Protein AF-A0A7Y3SE04-F1 (afdb_monomer_lite)

pLDDT: mean 92.48, std 9.72, range [49.19, 98.75]

Secondary structure (DSSP, 8-state):
---EEEEEESTTSTTEEEEEE--HHHHHHHHHHTSS---HHHHHHHHTS---SEEEEETTTTEEE-TTS-EEEEEEE---TT-SS--SEEEEETTTTEEP-SSTTTTHHHHHHHHHHH-GGGG-

Organism: NCBI:txid1535242

Structure (mmCIF, N/CA/C/O backbone):
data_AF-A0A7Y3SE04-F1
#
_entry.id   AF-A0A7Y3SE04-F1
#
loop_
_atom_site.group_PDB
_atom_site.id
_atom_site.type_symbol
_atom_site.label_atom_id
_atom_site.label_alt_id
_atom_site.label_comp_id
_atom_site.label_asym_id
_atom_site.label_entity_id
_atom_site.label_seq_id
_atom_site.pdbx_PDB_ins_code
_atom_site.Cartn_x
_atom_site.Cartn_y
_atom_site.Cartn_z
_atom_site.occupancy
_atom_site.B_iso_or_equiv
_atom_site.auth_seq_id
_atom_site.auth_comp_id
_atom_site.auth_asym_id
_atom_site.auth_atom_id
_atom_site.pdbx_PDB_model_num
ATOM 1 N N . MET A 1 1 ? -4.977 2.326 10.918 1.00 79.81 1 MET A N 1
ATOM 2 C CA . MET A 1 1 ? -5.566 1.470 9.890 1.00 79.81 1 MET A CA 1
ATOM 3 C C . MET A 1 1 ? -4.891 0.115 9.906 1.00 79.81 1 MET A C 1
ATOM 5 O O . MET A 1 1 ? -3.664 0.059 9.909 1.00 79.81 1 MET A O 1
ATOM 9 N N . GLN A 1 2 ? -5.684 -0.951 9.937 1.00 88.88 2 GLN A N 1
ATOM 10 C CA . GLN A 1 2 ? -5.240 -2.337 9.793 1.00 88.88 2 GLN A CA 1
ATOM 11 C C . GLN A 1 2 ? -6.213 -3.050 8.849 1.00 88.88 2 GLN A C 1
ATOM 13 O O . GLN A 1 2 ? -7.396 -2.729 8.846 1.00 88.88 2 GLN A O 1
ATOM 18 N N . VAL A 1 3 ? -5.724 -3.996 8.045 1.00 94.12 3 VAL A N 1
ATOM 19 C CA . VAL A 1 3 ? -6.559 -4.830 7.170 1.00 94.12 3 VAL A CA 1
ATOM 20 C C . VAL A 1 3 ? -6.007 -6.246 7.078 1.00 94.12 3 VAL A C 1
ATOM 22 O O . VAL A 1 3 ? -4.808 -6.478 7.257 1.00 94.12 3 VAL A O 1
ATOM 25 N N . SER A 1 4 ? -6.876 -7.183 6.720 1.00 96.38 4 SER A N 1
ATOM 26 C CA . SER A 1 4 ? -6.527 -8.583 6.514 1.00 96.38 4 SER A CA 1
ATOM 27 C C . SER A 1 4 ? -6.291 -8.884 5.036 1.00 96.38 4 SER A C 1
ATOM 29 O O . SER A 1 4 ? -7.132 -8.579 4.192 1.00 96.38 4 SER A O 1
ATOM 31 N N . VAL A 1 5 ? -5.175 -9.540 4.702 1.00 96.88 5 VAL A N 1
ATOM 32 C CA . VAL A 1 5 ? -4.935 -10.031 3.333 1.00 96.88 5 VAL A CA 1
ATOM 33 C C . VAL A 1 5 ? -5.767 -11.283 3.071 1.00 96.88 5 VAL A C 1
ATOM 35 O O . VAL A 1 5 ? -5.624 -12.291 3.760 1.00 96.88 5 VAL A O 1
ATOM 38 N N . VAL A 1 6 ? -6.590 -11.234 2.025 1.00 97.69 6 VAL A N 1
ATOM 39 C CA . VAL A 1 6 ? -7.439 -12.346 1.576 1.00 97.69 6 VAL A CA 1
ATOM 40 C C . VAL A 1 6 ? -6.708 -13.223 0.568 1.00 97.69 6 VAL A C 1
ATOM 42 O O . VAL A 1 6 ? -6.766 -14.448 0.638 1.00 97.69 6 VAL A O 1
ATOM 45 N N . SER A 1 7 ? -6.017 -12.614 -0.397 1.00 98.25 7 SER A N 1
ATOM 46 C CA . SER A 1 7 ? -5.258 -13.359 -1.403 1.00 98.25 7 SER A CA 1
ATOM 47 C C . SER A 1 7 ? -4.159 -12.515 -2.036 1.00 98.25 7 SER A C 1
ATOM 49 O O . SER A 1 7 ? -4.209 -11.285 -2.032 1.00 98.25 7 SER A O 1
ATOM 51 N N . ARG A 1 8 ? -3.164 -13.201 -2.601 1.00 98.56 8 ARG A N 1
ATOM 52 C CA . ARG A 1 8 ? -2.060 -12.612 -3.362 1.00 98.56 8 ARG A CA 1
ATOM 53 C C . ARG A 1 8 ? -2.000 -13.277 -4.731 1.00 98.56 8 ARG A C 1
ATOM 55 O O . ARG A 1 8 ? -2.123 -14.497 -4.824 1.00 98.56 8 ARG A O 1
ATOM 62 N N . SER A 1 9 ? -1.800 -12.495 -5.784 1.00 98.56 9 SER A N 1
ATOM 63 C CA . SER A 1 9 ? -1.689 -12.996 -7.154 1.00 98.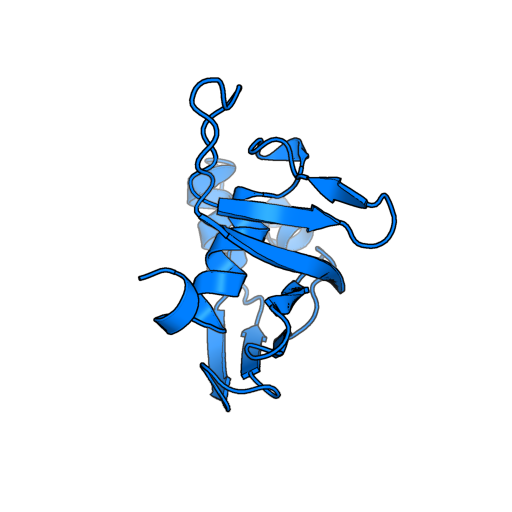56 9 SER A CA 1
ATOM 64 C C . SER A 1 9 ? -0.733 -12.132 -7.968 1.00 98.56 9 SER A C 1
ATOM 66 O O . SER A 1 9 ? -0.714 -10.914 -7.818 1.00 98.56 9 SER A O 1
ATOM 68 N N . GLY A 1 10 ? 0.055 -12.756 -8.846 1.00 98.38 10 GLY A N 1
ATOM 69 C CA . GLY A 1 10 ? 0.928 -12.035 -9.777 1.00 98.38 10 GLY A CA 1
ATOM 70 C C . GLY A 1 10 ? 2.018 -11.186 -9.113 1.00 98.38 10 GLY A C 1
ATOM 71 O O . GLY A 1 10 ? 2.489 -10.242 -9.743 1.00 98.38 10 GLY A O 1
ATOM 72 N N . ILE A 1 11 ? 2.399 -11.486 -7.868 1.00 98.44 11 ILE A N 1
ATOM 73 C CA . ILE A 1 11 ? 3.483 -10.802 -7.140 1.00 98.44 11 ILE A CA 1
ATOM 74 C C . ILE A 1 11 ? 4.767 -10.808 -7.977 1.00 98.44 11 ILE A C 1
ATOM 76 O O . ILE A 1 11 ? 5.048 -11.792 -8.662 1.00 98.44 11 ILE A O 1
ATOM 80 N N . ASP A 1 12 ? 5.516 -9.703 -7.947 1.00 98.38 12 ASP A N 1
ATOM 81 C CA . ASP A 1 12 ? 6.701 -9.459 -8.785 1.00 98.38 12 ASP A CA 1
ATOM 82 C C . ASP A 1 12 ? 6.430 -9.452 -10.309 1.00 98.38 12 ASP A C 1
ATOM 84 O O . ASP A 1 12 ? 7.356 -9.525 -11.118 1.00 98.38 12 ASP A O 1
ATOM 88 N N . THR A 1 13 ? 5.173 -9.308 -10.746 1.00 98.62 13 THR A N 1
ATOM 89 C CA . THR A 1 13 ? 4.811 -9.207 -12.174 1.00 98.62 13 THR A CA 1
ATOM 90 C C . THR A 1 13 ? 4.133 -7.871 -12.513 1.00 98.62 13 THR A C 1
ATOM 92 O O . THR A 1 13 ? 3.751 -7.121 -11.616 1.00 98.62 13 THR A O 1
ATOM 95 N N . PRO A 1 14 ? 3.905 -7.557 -13.806 1.00 98.38 14 PRO A N 1
ATOM 96 C CA . PRO A 1 14 ? 3.133 -6.377 -14.211 1.00 98.38 14 PRO A CA 1
ATOM 97 C C . PRO A 1 14 ? 1.652 -6.375 -13.792 1.00 98.38 14 PRO A C 1
ATOM 99 O O . PRO A 1 14 ? 0.929 -5.434 -14.100 1.00 98.38 14 PRO A O 1
ATOM 102 N N . ARG A 1 15 ? 1.162 -7.463 -13.186 1.00 98.25 15 ARG A N 1
ATOM 103 C CA . ARG A 1 15 ? -0.241 -7.649 -12.791 1.00 98.25 15 ARG A CA 1
ATOM 104 C C . ARG A 1 15 ? -0.338 -8.104 -11.333 1.00 98.25 15 ARG A C 1
ATOM 106 O O . ARG A 1 15 ? -1.142 -8.982 -11.021 1.00 98.25 15 ARG A O 1
ATOM 113 N N . ALA A 1 16 ? 0.520 -7.564 -10.468 1.00 98.69 16 ALA A N 1
ATOM 114 C CA . ALA A 1 16 ? 0.504 -7.866 -9.044 1.00 98.69 16 ALA A CA 1
ATOM 115 C C . ALA A 1 16 ? -0.782 -7.327 -8.413 1.00 98.69 16 ALA A C 1
ATOM 117 O O . ALA A 1 16 ? -1.178 -6.184 -8.650 1.00 98.69 16 ALA A O 1
ATOM 118 N N . VAL A 1 17 ? -1.451 -8.162 -7.625 1.00 98.69 17 VAL A N 1
ATOM 119 C CA . VAL A 1 17 ? -2.693 -7.828 -6.930 1.00 98.69 17 VAL A CA 1
ATOM 120 C C . VAL A 1 17 ? -2.674 -8.477 -5.558 1.00 98.69 17 VA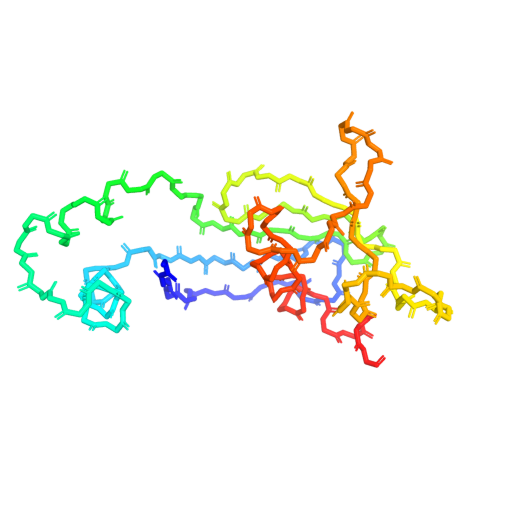L A C 1
ATOM 122 O O . VAL A 1 17 ? -2.423 -9.680 -5.433 1.00 98.69 17 VAL A O 1
ATOM 125 N N . ILE A 1 18 ? -3.013 -7.693 -4.541 1.00 98.62 18 ILE A N 1
ATOM 126 C CA . ILE A 1 18 ? -3.299 -8.191 -3.200 1.00 98.62 18 ILE A CA 1
ATOM 127 C C . ILE A 1 18 ? -4.714 -7.766 -2.842 1.00 98.62 18 ILE A C 1
ATOM 129 O O . ILE A 1 18 ? -5.022 -6.578 -2.818 1.00 98.62 18 ILE A O 1
ATOM 133 N N . GLN A 1 19 ? -5.574 -8.757 -2.617 1.00 98.38 19 GLN A N 1
ATOM 134 C CA . GLN A 1 19 ? -6.940 -8.553 -2.142 1.00 98.38 19 GLN A CA 1
ATOM 135 C C . GLN A 1 19 ? -6.925 -8.479 -0.622 1.00 98.38 19 GLN A C 1
ATOM 137 O O . GLN A 1 19 ? -6.246 -9.280 0.031 1.00 98.38 19 GLN A O 1
ATOM 142 N N . ILE A 1 20 ? -7.704 -7.561 -0.072 1.00 97.31 20 ILE A N 1
ATOM 143 C CA . ILE A 1 20 ? -7.824 -7.322 1.358 1.00 97.31 20 ILE A CA 1
ATOM 144 C C . ILE A 1 20 ? -9.289 -7.259 1.774 1.00 97.31 20 ILE A C 1
ATOM 146 O O . ILE A 1 20 ? -10.187 -7.066 0.957 1.00 97.31 20 ILE A O 1
ATOM 150 N N . GLU A 1 21 ? -9.510 -7.384 3.072 1.00 96.31 21 GLU A N 1
ATOM 151 C CA . GLU A 1 21 ? -10.777 -7.098 3.728 1.00 96.31 21 GLU A CA 1
ATOM 152 C C . GLU A 1 21 ? -10.516 -6.242 4.961 1.00 96.31 21 GLU A C 1
ATOM 154 O O . GLU A 1 21 ? -9.573 -6.495 5.713 1.00 96.31 21 GLU A O 1
ATOM 159 N N . HIS A 1 22 ? -11.383 -5.256 5.181 1.00 95.88 22 HIS A N 1
ATOM 160 C CA . HIS A 1 22 ? -11.416 -4.507 6.427 1.00 95.88 22 HIS A CA 1
ATOM 161 C C . HIS A 1 22 ? -12.424 -5.167 7.369 1.00 95.88 22 HIS A C 1
ATOM 163 O O . HIS A 1 22 ? -13.634 -4.958 7.259 1.00 95.88 22 HIS A O 1
ATOM 169 N N . ARG A 1 23 ? -11.937 -6.050 8.243 1.00 96.56 23 ARG A N 1
ATOM 170 C CA . ARG A 1 23 ? -12.799 -6.836 9.133 1.00 96.56 23 ARG A CA 1
ATOM 171 C C . ARG A 1 23 ? -13.027 -6.117 10.452 1.00 96.56 23 ARG A C 1
ATOM 173 O O . ARG A 1 23 ? -12.249 -5.257 10.859 1.00 96.56 23 ARG A O 1
ATOM 180 N N . ARG A 1 24 ? -14.068 -6.527 11.183 1.00 96.88 24 ARG A N 1
ATOM 181 C CA . ARG A 1 24 ? -14.321 -6.002 12.533 1.00 96.88 24 ARG A CA 1
ATOM 182 C C . ARG A 1 24 ? -13.120 -6.238 13.450 1.00 96.88 24 ARG A C 1
ATOM 184 O O . ARG A 1 24 ? -12.801 -5.367 14.251 1.00 96.88 24 ARG A O 1
ATOM 191 N N . GLU A 1 25 ? -12.456 -7.385 13.331 1.00 97.19 25 GLU A N 1
ATOM 192 C CA . GLU A 1 25 ? -11.251 -7.696 14.113 1.00 97.19 25 GLU A CA 1
ATOM 193 C C . GLU A 1 25 ? -10.108 -6.702 13.854 1.00 97.19 25 GLU A C 1
ATOM 195 O O . GLU A 1 25 ? -9.414 -6.315 14.794 1.00 97.19 25 GLU A O 1
ATOM 200 N N . ASP A 1 26 ? -9.951 -6.253 12.606 1.00 96.75 26 ASP A N 1
ATOM 201 C CA . ASP A 1 26 ? -8.942 -5.263 12.225 1.00 96.75 26 ASP A CA 1
ATOM 202 C C . ASP A 1 26 ? -9.256 -3.887 12.824 1.00 96.75 26 ASP A C 1
ATOM 204 O O . ASP A 1 26 ? -8.384 -3.256 13.425 1.00 96.75 26 ASP A O 1
ATOM 208 N N . ALA A 1 27 ? -10.522 -3.465 12.763 1.00 97.00 27 ALA A N 1
ATOM 209 C CA . ALA A 1 27 ? -10.973 -2.223 13.386 1.00 97.00 27 ALA A CA 1
ATOM 210 C C . ALA A 1 27 ? -10.806 -2.249 14.917 1.00 97.00 27 ALA A C 1
ATOM 212 O O . ALA A 1 27 ? -10.360 -1.275 15.524 1.00 97.00 27 ALA A O 1
ATOM 213 N N . VAL A 1 28 ? -11.096 -3.386 15.560 1.00 97.69 28 VAL A N 1
ATOM 214 C CA . VAL A 1 28 ? -10.849 -3.578 17.000 1.00 97.69 28 VAL A CA 1
ATOM 215 C C . VAL A 1 28 ? -9.358 -3.460 17.321 1.00 97.69 28 VAL A C 1
ATOM 217 O O . VAL A 1 28 ? -9.007 -2.798 18.301 1.00 97.69 28 VAL A O 1
ATOM 220 N N . ALA A 1 29 ? -8.486 -4.074 16.516 1.00 97.31 29 ALA A N 1
ATOM 221 C CA . ALA A 1 29 ? -7.041 -3.984 16.698 1.00 97.31 29 ALA A CA 1
ATOM 222 C C . ALA A 1 29 ? -6.553 -2.536 16.562 1.00 97.31 29 ALA A C 1
ATOM 224 O O . ALA A 1 29 ? -5.850 -2.051 17.445 1.00 97.31 29 ALA A O 1
ATOM 225 N N . PHE A 1 30 ? -7.014 -1.801 15.547 1.00 95.81 30 PHE A N 1
ATOM 226 C CA . PHE A 1 30 ? -6.700 -0.380 15.399 1.00 95.81 30 PHE A CA 1
ATOM 227 C C . PHE A 1 30 ? -7.161 0.456 16.603 1.00 95.81 30 PHE A C 1
ATOM 229 O O . PHE A 1 30 ? -6.373 1.214 17.174 1.00 95.81 30 PHE A O 1
ATOM 236 N N . CYS A 1 31 ? -8.409 0.291 17.043 1.00 97.12 31 CYS A N 1
ATOM 237 C CA . CYS A 1 31 ? -8.936 1.014 18.200 1.00 97.12 31 CYS A CA 1
ATOM 238 C C . CYS A 1 31 ? -8.156 0.709 19.489 1.00 97.12 31 CYS A C 1
ATOM 240 O O . CYS A 1 31 ? -7.967 1.587 20.334 1.00 97.12 31 CYS A O 1
ATOM 242 N N . ARG A 1 32 ? -7.679 -0.529 19.650 1.00 97.19 32 ARG A N 1
ATOM 243 C CA . ARG A 1 32 ? -6.859 -0.943 20.793 1.00 97.19 32 ARG A CA 1
ATOM 244 C C . ARG A 1 32 ? -5.438 -0.389 20.715 1.00 97.19 32 ARG A C 1
ATOM 246 O O . ARG A 1 32 ? -4.963 0.145 21.708 1.00 97.19 32 ARG A O 1
ATOM 253 N N . ASP A 1 33 ? -4.774 -0.535 19.574 1.00 95.56 33 ASP A N 1
ATOM 254 C CA . ASP A 1 33 ? -3.324 -0.340 19.463 1.00 95.56 33 ASP A CA 1
ATOM 255 C C . ASP A 1 33 ? -2.951 1.099 19.100 1.00 95.56 33 ASP A C 1
ATOM 257 O O . ASP A 1 33 ? -1.900 1.586 19.509 1.00 95.56 33 ASP A O 1
ATOM 261 N N . TYR A 1 34 ? -3.822 1.795 18.367 1.00 92.31 34 TYR A N 1
ATOM 262 C CA . TYR A 1 34 ? -3.583 3.165 17.920 1.00 92.31 34 TYR A CA 1
ATOM 263 C C . TYR A 1 34 ? -4.381 4.188 18.730 1.00 92.31 34 TYR A C 1
ATOM 265 O O . TYR A 1 34 ? -3.814 5.139 19.260 1.00 92.31 34 TYR A O 1
ATOM 273 N N . VAL A 1 35 ? -5.697 3.989 18.862 1.00 94.94 35 VAL A N 1
ATOM 274 C CA . VAL A 1 35 ? -6.571 4.909 19.622 1.00 94.94 35 VAL A CA 1
ATOM 275 C C . VAL A 1 35 ? -6.458 4.677 21.137 1.00 94.94 35 VAL A C 1
ATOM 277 O O . VAL A 1 35 ? -6.830 5.542 21.929 1.00 94.94 35 VAL A O 1
ATOM 280 N N . LEU A 1 36 ? -5.911 3.526 21.555 1.00 96.62 36 LEU A N 1
ATOM 281 C CA . LEU A 1 36 ? -5.747 3.106 22.954 1.00 96.62 36 LEU A CA 1
ATOM 282 C C . LEU A 1 36 ? -7.073 2.962 23.718 1.00 96.62 36 LEU A C 1
ATOM 284 O O . LEU A 1 36 ? -7.101 2.944 24.951 1.00 96.62 36 LEU A O 1
ATOM 288 N N . LYS A 1 37 ? -8.191 2.849 22.992 1.00 95.25 37 LYS A N 1
ATOM 289 C CA . LYS A 1 37 ? -9.529 2.706 23.564 1.00 95.25 37 LYS A CA 1
ATOM 290 C C . LYS A 1 37 ? -10.475 2.023 22.585 1.00 95.25 37 LYS A C 1
ATOM 292 O O . LYS A 1 37 ? -10.781 2.546 21.519 1.00 95.25 37 LYS A O 1
ATOM 297 N N . VAL A 1 38 ? -11.025 0.889 23.009 1.00 97.12 38 VAL A N 1
ATOM 298 C CA . VAL A 1 38 ? -12.010 0.137 22.225 1.00 97.12 38 VAL A CA 1
ATOM 299 C C . VAL A 1 38 ? -13.420 0.578 22.617 1.00 97.12 38 VAL A C 1
ATOM 301 O O . VAL A 1 38 ? -13.857 0.358 23.746 1.00 97.12 38 VAL A O 1
ATOM 304 N N . THR A 1 39 ? -14.130 1.213 21.687 1.00 98.00 39 THR A N 1
ATOM 305 C CA . THR A 1 39 ? -15.554 1.561 21.804 1.00 98.00 39 THR A CA 1
ATOM 306 C C . THR A 1 39 ? -16.286 1.144 20.536 1.00 98.00 39 THR A C 1
ATOM 308 O O . THR A 1 39 ? -15.672 1.061 19.472 1.00 98.00 39 THR A O 1
ATOM 311 N N . ASP A 1 40 ? -17.601 0.931 20.623 1.00 97.88 40 ASP A N 1
ATOM 312 C CA . ASP A 1 40 ? -18.405 0.648 19.429 1.00 97.88 40 ASP A CA 1
ATOM 313 C C . ASP A 1 40 ? -18.327 1.783 18.403 1.00 97.88 40 ASP A C 1
ATOM 315 O O . ASP A 1 40 ? -18.223 1.504 17.213 1.00 97.88 40 ASP A O 1
ATOM 319 N N . GLN A 1 41 ? -18.280 3.041 18.861 1.00 97.81 41 GLN A N 1
ATOM 320 C CA . GLN A 1 41 ? -18.101 4.198 17.983 1.00 97.81 41 GLN A CA 1
ATOM 321 C C . GLN A 1 41 ? -16.771 4.133 17.225 1.00 97.81 41 GLN A C 1
ATOM 323 O O . GLN A 1 41 ? -16.771 4.259 16.011 1.00 97.81 41 GLN A O 1
ATOM 328 N N . CYS A 1 42 ? -15.652 3.860 17.910 1.00 97.81 42 CYS A N 1
ATOM 329 C CA . CYS A 1 42 ? -14.348 3.753 17.250 1.00 97.81 42 CYS A CA 1
ATOM 330 C C . CYS A 1 42 ? -14.342 2.645 16.188 1.00 97.81 42 CYS A C 1
ATOM 332 O O . CYS A 1 42 ? -13.837 2.839 15.088 1.00 97.81 42 CYS A O 1
ATOM 334 N N . ILE A 1 43 ? -14.939 1.490 16.502 1.00 97.94 43 ILE A N 1
ATOM 335 C CA . ILE A 1 43 ? -15.021 0.366 15.564 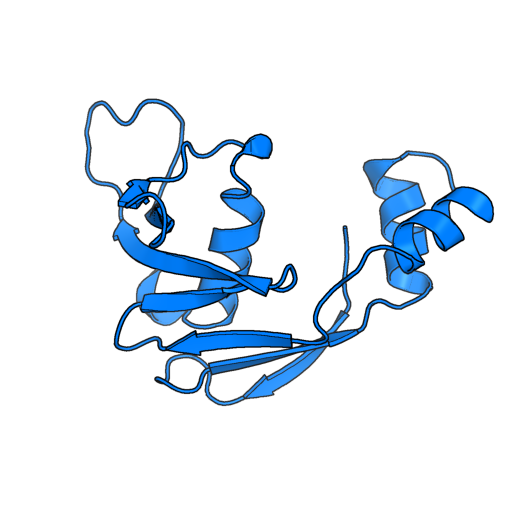1.00 97.94 43 ILE A CA 1
ATOM 336 C C . ILE A 1 43 ? -15.880 0.738 14.350 1.00 97.94 43 ILE A C 1
ATOM 338 O O . ILE A 1 43 ? -15.530 0.382 13.230 1.00 97.94 43 ILE A O 1
ATOM 342 N N . GLN A 1 44 ? -17.006 1.426 14.558 1.00 97.75 44 GLN A N 1
ATOM 343 C CA . GLN A 1 44 ? -17.873 1.884 13.471 1.00 97.75 44 GLN A CA 1
ATOM 344 C C . GLN A 1 44 ? -17.186 2.931 12.594 1.00 97.75 44 GLN A C 1
ATOM 346 O O . GLN A 1 44 ? -17.259 2.813 11.375 1.00 97.75 44 GLN A O 1
ATOM 351 N N . ASP A 1 45 ? -16.505 3.902 13.201 1.00 96.62 45 ASP A N 1
ATOM 352 C CA . ASP A 1 45 ? -15.778 4.953 12.488 1.00 96.62 45 ASP A CA 1
ATOM 353 C C . ASP A 1 45 ? -14.651 4.361 11.639 1.00 96.62 45 ASP A C 1
ATOM 355 O O . ASP A 1 45 ? -14.523 4.700 10.466 1.00 96.62 45 ASP A O 1
ATOM 359 N N . GLU A 1 46 ? -13.876 3.429 12.201 1.00 96.44 46 GLU A N 1
ATOM 360 C CA . GLU A 1 46 ? -12.800 2.765 11.466 1.00 96.44 46 GLU A CA 1
ATOM 361 C C . GLU A 1 46 ? -13.368 1.902 10.328 1.00 96.44 46 GLU A C 1
ATOM 363 O O . GLU A 1 46 ? -12.924 2.024 9.191 1.00 96.44 46 GLU A O 1
ATOM 368 N N . LEU A 1 47 ? -14.414 1.099 10.563 1.00 96.06 47 LEU A N 1
ATOM 369 C CA . LEU A 1 47 ? -15.054 0.307 9.497 1.00 96.06 47 LEU A CA 1
ATOM 370 C C . LEU A 1 47 ? -15.715 1.159 8.403 1.00 96.06 47 LEU A C 1
ATOM 372 O O . LEU A 1 47 ? -15.939 0.656 7.303 1.00 96.06 47 LEU A O 1
ATOM 376 N N . ALA A 1 48 ? -16.045 2.418 8.693 1.00 95.88 48 ALA A N 1
ATOM 377 C CA . ALA A 1 48 ? -16.603 3.357 7.726 1.00 95.88 48 ALA A CA 1
ATOM 378 C C . ALA A 1 48 ? -15.534 4.030 6.846 1.00 95.88 48 ALA A C 1
ATOM 380 O O . ALA A 1 48 ? -15.896 4.745 5.909 1.00 95.88 48 ALA A O 1
ATOM 381 N N . VAL A 1 49 ? -14.240 3.818 7.119 1.00 93.69 49 VAL A N 1
ATOM 382 C CA . VAL A 1 49 ? -13.153 4.316 6.269 1.00 93.69 49 VAL A CA 1
ATOM 383 C C . VAL A 1 49 ? -13.271 3.687 4.882 1.00 93.69 49 VAL A C 1
ATOM 385 O O . VAL A 1 49 ? -13.266 2.463 4.737 1.00 93.69 49 VAL A O 1
ATOM 388 N N . ASP A 1 50 ? -13.358 4.540 3.861 1.00 92.12 50 ASP A N 1
ATOM 389 C CA . ASP A 1 50 ? -13.447 4.105 2.470 1.00 92.12 50 ASP A CA 1
ATOM 390 C C . ASP A 1 50 ? -1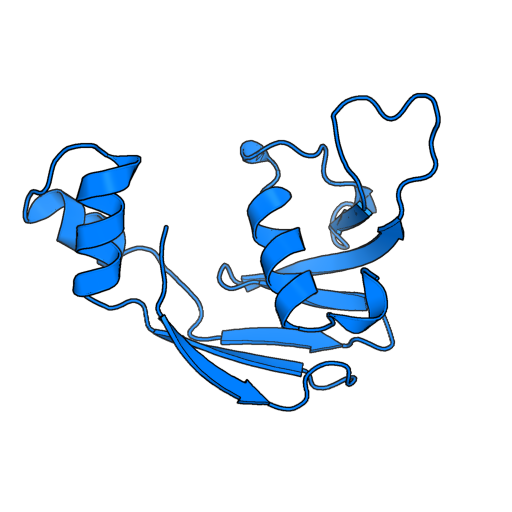2.104 3.530 2.007 1.00 92.12 50 ASP A C 1
ATOM 392 O O . ASP A 1 50 ? -11.116 4.249 1.832 1.00 92.12 50 ASP A O 1
ATOM 396 N N . LEU A 1 51 ? -12.071 2.208 1.849 1.00 93.69 51 LEU A N 1
ATOM 397 C CA . LEU A 1 51 ? -10.910 1.449 1.413 1.00 93.69 51 LEU A CA 1
ATOM 398 C C . LEU A 1 51 ? -11.281 0.603 0.202 1.00 93.69 51 LEU A C 1
ATOM 400 O O . LEU A 1 51 ? -12.301 -0.088 0.170 1.00 93.69 51 LEU A O 1
ATOM 404 N N . GLN A 1 52 ? -10.388 0.593 -0.779 1.00 95.69 52 GLN A N 1
ATOM 405 C CA . GLN A 1 52 ? -10.452 -0.365 -1.868 1.00 95.69 52 GLN A CA 1
ATOM 406 C C . GLN A 1 52 ? -10.241 -1.774 -1.311 1.00 95.69 52 GLN A C 1
ATOM 408 O O . GLN A 1 52 ? -9.400 -1.995 -0.445 1.00 95.69 52 GLN A O 1
ATOM 413 N N . ASN A 1 53 ? -10.929 -2.766 -1.872 1.00 96.00 53 ASN A N 1
ATOM 414 C CA . ASN A 1 53 ? -10.750 -4.168 -1.478 1.00 96.00 53 ASN A CA 1
ATOM 415 C C . ASN A 1 53 ? -9.447 -4.797 -1.999 1.00 96.00 53 ASN A C 1
ATOM 417 O O . ASN A 1 53 ? -9.221 -5.994 -1.835 1.00 96.00 53 ASN A O 1
ATOM 421 N N . LYS A 1 54 ? -8.589 -4.016 -2.656 1.00 97.62 54 LYS A N 1
ATOM 422 C CA . LYS A 1 54 ? -7.300 -4.463 -3.172 1.00 97.62 54 LYS A CA 1
ATOM 423 C C . LYS A 1 54 ? -6.346 -3.301 -3.369 1.00 97.62 54 LYS A C 1
ATOM 425 O O . LYS A 1 54 ? -6.767 -2.168 -3.581 1.00 97.62 54 LYS A O 1
ATOM 430 N N . PHE A 1 55 ? -5.071 -3.639 -3.448 1.00 98.00 55 PHE A N 1
ATOM 431 C CA . PHE A 1 55 ? -4.037 -2.791 -4.023 1.00 98.00 55 PHE A CA 1
ATOM 432 C C . PHE A 1 55 ? -3.304 -3.563 -5.124 1.00 98.00 55 PHE A C 1
ATOM 434 O O . PHE A 1 55 ? -3.272 -4.800 -5.135 1.00 98.00 55 PHE A O 1
ATOM 441 N N . THR A 1 56 ? -2.796 -2.837 -6.117 1.00 98.75 56 THR A N 1
ATOM 442 C CA . THR A 1 56 ? -2.288 -3.427 -7.365 1.00 98.75 56 THR A CA 1
ATOM 443 C C . THR A 1 56 ? -0.980 -2.796 -7.795 1.00 98.75 56 THR A C 1
ATOM 445 O O . THR A 1 56 ? -0.773 -1.611 -7.562 1.00 98.75 56 THR A O 1
ATOM 448 N N . GLY A 1 57 ? -0.131 -3.549 -8.485 1.00 98.44 57 GLY A N 1
ATOM 449 C CA . GLY A 1 57 ? 1.161 -3.073 -8.960 1.00 98.44 57 GLY A CA 1
ATOM 450 C C . GLY A 1 57 ? 1.526 -3.610 -10.335 1.00 98.44 57 GLY A C 1
ATOM 451 O O . GLY A 1 57 ? 1.277 -4.770 -10.662 1.00 98.44 57 GLY A O 1
ATOM 452 N N . ASP A 1 58 ? 2.180 -2.758 -11.114 1.00 98.50 58 ASP A N 1
ATOM 453 C CA . ASP A 1 58 ? 2.988 -3.147 -12.254 1.00 98.50 58 ASP A CA 1
ATOM 454 C C . ASP A 1 58 ? 4.459 -3.109 -11.837 1.00 98.50 58 ASP A C 1
ATOM 456 O O . ASP A 1 58 ? 5.115 -2.065 -11.862 1.00 98.50 58 ASP A O 1
ATOM 460 N N . CYS A 1 59 ? 5.007 -4.267 -11.465 1.00 98.00 59 CYS A N 1
ATOM 461 C CA . CYS A 1 59 ? 6.387 -4.334 -10.999 1.00 98.00 59 CYS A CA 1
ATOM 462 C C . CYS A 1 59 ? 7.410 -4.015 -12.098 1.00 98.00 59 CYS A C 1
ATOM 464 O O . CYS A 1 59 ? 8.528 -3.617 -11.773 1.00 98.00 59 CYS A O 1
ATOM 466 N N . LYS A 1 60 ? 7.054 -4.107 -13.388 1.00 97.12 60 LYS A N 1
ATOM 467 C CA . LYS A 1 60 ? 7.964 -3.741 -14.482 1.00 97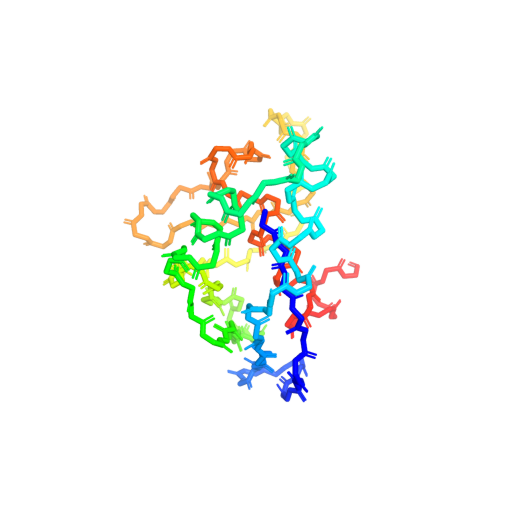.12 60 LYS A CA 1
ATOM 468 C C . LYS A 1 60 ? 8.160 -2.230 -14.546 1.00 97.12 60 LYS A C 1
ATOM 470 O O . LYS A 1 60 ? 9.293 -1.779 -14.684 1.00 97.12 60 LYS A O 1
ATOM 475 N N . THR A 1 61 ? 7.084 -1.457 -14.439 1.00 97.31 61 THR A N 1
ATOM 476 C CA . THR A 1 61 ? 7.158 0.014 -14.481 1.00 97.31 61 THR A CA 1
ATOM 477 C C . THR A 1 61 ? 7.394 0.630 -13.104 1.00 97.31 61 THR A C 1
ATOM 479 O O . THR A 1 61 ? 7.960 1.710 -13.005 1.00 97.31 61 THR A O 1
ATOM 482 N N . GLY A 1 62 ? 7.039 -0.075 -12.029 1.00 97.44 62 GLY A N 1
ATOM 483 C CA . GLY A 1 62 ? 7.069 0.435 -10.655 1.00 97.44 62 GLY A CA 1
ATOM 484 C C . GLY A 1 62 ? 5.821 1.221 -10.280 1.00 97.44 62 GLY A C 1
ATOM 485 O O . GLY A 1 62 ? 5.763 1.753 -9.177 1.00 97.44 62 GLY A O 1
ATOM 486 N N . ARG A 1 63 ? 4.829 1.306 -11.171 1.00 98.12 63 ARG A N 1
ATOM 487 C CA . ARG A 1 63 ? 3.559 1.975 -10.894 1.00 98.12 63 ARG A CA 1
ATOM 488 C C . ARG A 1 63 ? 2.675 1.075 -10.036 1.00 98.12 63 ARG A C 1
ATOM 490 O O . ARG A 1 63 ? 2.548 -0.112 -10.322 1.00 98.12 63 ARG A O 1
ATOM 497 N N . PHE A 1 64 ? 2.041 1.628 -9.012 1.00 98.50 64 PHE A N 1
ATOM 498 C CA . PHE A 1 64 ? 1.144 0.878 -8.137 1.00 98.50 64 PHE A CA 1
ATOM 499 C C . PHE A 1 64 ? 0.029 1.760 -7.584 1.00 98.50 64 PHE A C 1
ATOM 501 O O . PHE A 1 64 ? 0.200 2.965 -7.439 1.00 98.50 64 PHE A O 1
ATOM 508 N N . THR A 1 65 ? -1.106 1.145 -7.279 1.00 98.19 65 THR A N 1
ATOM 509 C CA . THR A 1 65 ? -2.280 1.781 -6.678 1.00 98.19 65 THR A CA 1
ATOM 510 C C . THR A 1 65 ? -2.490 1.187 -5.296 1.00 98.19 65 THR A C 1
ATOM 512 O O . THR A 1 65 ? -2.540 -0.037 -5.164 1.00 98.19 65 THR A O 1
ATOM 515 N N . THR A 1 66 ? -2.582 2.043 -4.283 1.00 96.50 66 THR A N 1
ATOM 516 C CA . THR A 1 66 ? -2.741 1.677 -2.874 1.00 96.50 66 THR A CA 1
ATOM 517 C C . THR A 1 66 ? -4.187 1.316 -2.537 1.00 96.50 66 THR A C 1
ATOM 519 O O . THR A 1 66 ? -5.118 1.528 -3.314 1.00 96.50 66 THR A O 1
ATOM 522 N N . ILE A 1 67 ? -4.379 0.824 -1.318 1.00 94.62 67 ILE A N 1
ATOM 523 C CA . ILE A 1 67 ? -5.676 0.544 -0.707 1.00 94.62 67 ILE A CA 1
ATOM 524 C C . ILE A 1 67 ? -6.576 1.785 -0.577 1.00 94.62 67 ILE A C 1
ATOM 526 O O . ILE A 1 67 ? -7.793 1.657 -0.541 1.00 94.62 67 ILE A O 1
ATOM 530 N N . THR A 1 68 ? -6.006 2.993 -0.553 1.00 92.56 68 THR A N 1
ATOM 531 C CA . THR A 1 68 ? -6.760 4.260 -0.553 1.00 92.56 68 THR A CA 1
ATOM 532 C C . THR A 1 68 ? -7.121 4.733 -1.965 1.00 92.56 68 THR A C 1
ATOM 534 O O . THR A 1 68 ? -7.703 5.799 -2.131 1.00 92.56 68 THR A O 1
ATOM 537 N N . GLY A 1 69 ? -6.763 3.970 -3.005 1.00 93.88 69 GLY A N 1
ATOM 538 C CA . GLY A 1 69 ? -6.985 4.329 -4.408 1.00 93.88 69 GLY A CA 1
ATOM 539 C C . GLY A 1 69 ? -5.959 5.311 -4.985 1.00 93.88 69 GLY A C 1
ATOM 540 O O . GLY A 1 69 ? -5.989 5.587 -6.184 1.00 93.88 69 GLY A O 1
ATOM 541 N N . GLN A 1 70 ? -5.019 5.804 -4.175 1.00 94.69 70 GLN A N 1
ATOM 542 C CA . GLN A 1 70 ? -3.934 6.668 -4.640 1.00 94.69 70 GLN A CA 1
ATOM 543 C C . GLN A 1 70 ? -2.947 5.877 -5.494 1.00 94.69 70 GLN A C 1
ATOM 545 O O . GLN A 1 70 ? -2.670 4.707 -5.228 1.00 94.69 70 GLN A O 1
ATOM 550 N N . THR A 1 71 ? -2.412 6.510 -6.534 1.00 96.81 71 THR A N 1
ATOM 551 C CA . THR A 1 71 ? -1.443 5.873 -7.427 1.00 96.81 71 THR A CA 1
ATOM 552 C C . THR A 1 71 ? -0.083 6.522 -7.276 1.00 96.81 71 THR A C 1
ATOM 554 O O . THR A 1 71 ? 0.018 7.738 -7.265 1.00 96.81 71 THR A O 1
ATOM 557 N N . TYR A 1 72 ? 0.961 5.704 -7.219 1.00 97.75 72 TYR A N 1
ATOM 558 C CA . TYR A 1 72 ? 2.344 6.133 -7.062 1.00 97.75 72 TYR A CA 1
ATOM 559 C C . TYR A 1 72 ? 3.260 5.410 -8.046 1.00 97.75 72 TYR A C 1
ATOM 561 O O . TYR A 1 72 ? 2.880 4.421 -8.687 1.00 97.75 72 TYR A O 1
ATOM 569 N N . VAL A 1 73 ? 4.492 5.901 -8.159 1.00 97.69 73 VAL A N 1
ATOM 570 C CA . VAL A 1 73 ? 5.560 5.265 -8.931 1.00 97.69 73 VAL A CA 1
ATOM 571 C C . VAL A 1 73 ? 6.790 5.078 -8.050 1.00 97.69 73 VAL A C 1
ATOM 573 O O . VAL A 1 73 ? 7.336 6.035 -7.506 1.00 97.69 73 VAL A O 1
ATOM 576 N N . PHE A 1 74 ? 7.242 3.834 -7.926 1.00 97.12 74 PHE A N 1
ATOM 577 C CA . PHE A 1 74 ? 8.494 3.483 -7.268 1.00 97.12 74 PHE A CA 1
ATOM 578 C C . PHE A 1 74 ? 9.678 3.631 -8.231 1.00 97.12 74 PHE A C 1
ATOM 580 O O . PHE A 1 74 ? 9.740 2.959 -9.268 1.00 97.12 74 PHE A O 1
ATOM 587 N N . PHE A 1 75 ? 10.652 4.454 -7.845 1.00 93.50 75 PHE A N 1
ATOM 588 C CA . PHE A 1 75 ? 11.839 4.747 -8.651 1.00 93.50 75 PHE A CA 1
ATOM 589 C C . PHE A 1 75 ? 13.092 3.976 -8.226 1.00 93.50 75 PHE A C 1
ATOM 591 O O . PHE A 1 75 ? 13.972 3.756 -9.057 1.00 93.50 75 PHE A O 1
ATOM 598 N N . GLY A 1 76 ? 13.171 3.497 -6.984 1.00 92.75 76 GLY A N 1
ATOM 599 C CA . GLY A 1 76 ? 14.332 2.752 -6.490 1.00 92.75 76 GLY A CA 1
ATOM 600 C C . GLY A 1 76 ? 14.819 3.250 -5.140 1.00 92.75 76 GLY A C 1
ATOM 601 O O . GLY A 1 76 ? 14.124 4.001 -4.461 1.00 92.75 76 GLY A O 1
ATOM 602 N N . ARG A 1 77 ? 16.015 2.808 -4.741 1.00 91.12 77 ARG A N 1
ATOM 603 C CA . ARG A 1 77 ? 16.663 3.269 -3.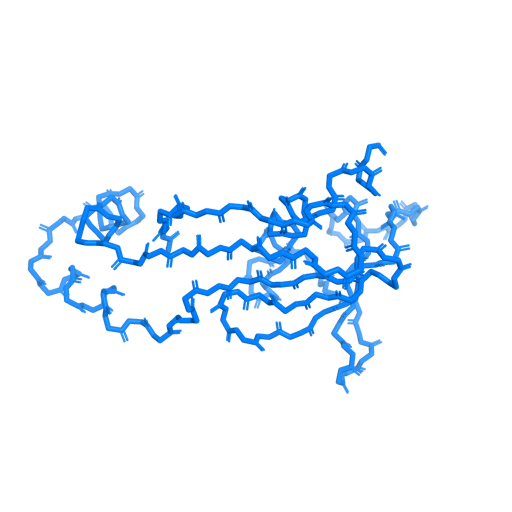507 1.00 91.12 77 ARG A CA 1
ATOM 604 C C . ARG A 1 77 ? 16.983 4.756 -3.598 1.00 91.12 77 ARG A C 1
ATOM 606 O O . ARG A 1 77 ? 17.419 5.237 -4.642 1.00 91.12 77 ARG A O 1
ATOM 613 N N . ASN A 1 78 ? 16.799 5.460 -2.493 1.00 87.44 78 ASN A N 1
ATOM 614 C CA . ASN A 1 78 ? 17.252 6.832 -2.367 1.00 87.44 78 ASN A CA 1
ATOM 615 C C . ASN A 1 78 ? 18.766 6.842 -2.115 1.00 87.44 78 ASN A C 1
ATOM 617 O O . ASN A 1 78 ? 19.241 6.268 -1.138 1.00 87.44 78 ASN A O 1
ATOM 621 N N . THR A 1 79 ? 19.530 7.460 -3.014 1.00 83.06 79 THR A N 1
ATOM 622 C CA . THR A 1 79 ? 20.997 7.548 -2.918 1.00 83.06 79 THR A CA 1
ATOM 623 C C . THR A 1 79 ? 21.488 8.956 -2.591 1.00 83.06 79 THR A C 1
ATOM 625 O O . THR A 1 79 ? 22.692 9.202 -2.646 1.00 83.06 79 THR A O 1
ATOM 628 N N . ALA A 1 80 ? 20.588 9.902 -2.308 1.00 75.50 80 ALA A N 1
ATOM 629 C CA . ALA A 1 80 ? 20.983 11.263 -1.976 1.00 75.50 80 ALA A CA 1
ATOM 630 C C . ALA A 1 80 ? 21.653 11.299 -0.591 1.00 75.50 80 ALA A C 1
ATOM 632 O O . ALA A 1 80 ? 21.072 10.870 0.403 1.00 75.50 80 ALA A O 1
ATOM 633 N N . THR A 1 81 ? 22.879 11.828 -0.526 1.00 59.00 81 THR A N 1
ATOM 634 C CA . THR A 1 81 ? 23.662 11.997 0.717 1.00 59.00 81 THR A CA 1
ATOM 635 C C . THR A 1 81 ? 23.023 12.972 1.700 1.00 59.00 81 THR A C 1
ATOM 637 O O . THR A 1 81 ? 23.272 12.898 2.900 1.00 59.00 81 THR A O 1
ATOM 640 N N . ASP A 1 82 ? 22.161 13.840 1.177 1.00 55.19 82 ASP A N 1
ATOM 641 C CA . ASP A 1 82 ? 21.540 14.950 1.888 1.00 55.19 82 ASP A CA 1
ATOM 642 C C . ASP A 1 82 ? 20.028 14.723 1.981 1.00 55.19 82 ASP A C 1
ATOM 644 O O . ASP A 1 82 ? 19.272 15.689 2.075 1.00 55.19 82 ASP A O 1
ATOM 648 N N . ALA A 1 83 ? 19.585 13.459 1.871 1.00 53.84 83 ALA A N 1
ATOM 649 C CA . ALA A 1 83 ? 18.187 13.047 1.901 1.00 53.84 83 ALA A CA 1
ATOM 650 C C . ALA A 1 83 ? 17.547 13.470 3.228 1.00 53.84 83 ALA A C 1
ATOM 652 O O . ALA A 1 83 ? 17.464 12.703 4.190 1.00 53.84 83 ALA A O 1
ATOM 653 N N . GLY A 1 84 ? 17.132 14.734 3.277 1.00 49.19 84 GLY A N 1
ATOM 654 C CA . GLY A 1 84 ? 16.304 15.293 4.316 1.00 49.19 84 GLY A CA 1
ATOM 655 C C . GLY A 1 84 ? 15.139 14.343 4.514 1.00 49.19 84 GLY A C 1
ATOM 656 O O . GLY A 1 84 ? 14.370 14.106 3.591 1.00 49.19 84 GLY A O 1
ATOM 657 N N . ILE A 1 85 ? 15.081 13.787 5.722 1.00 51.22 85 ILE A N 1
ATOM 658 C CA . ILE A 1 85 ? 14.048 12.870 6.197 1.00 51.22 85 ILE A CA 1
ATOM 659 C C . ILE A 1 85 ? 14.050 11.511 5.458 1.00 51.22 85 ILE A C 1
ATOM 661 O O . ILE A 1 85 ? 13.283 11.249 4.544 1.00 51.22 85 ILE A O 1
ATOM 665 N N . GLY A 1 86 ? 14.913 10.601 5.922 1.00 61.56 86 GLY A N 1
ATOM 666 C CA . GLY A 1 86 ? 14.538 9.223 6.295 1.00 61.56 86 GLY A CA 1
ATOM 667 C C . GLY A 1 86 ? 14.051 8.224 5.234 1.00 61.56 86 GLY A C 1
ATOM 668 O O . GLY A 1 86 ? 13.726 7.098 5.607 1.00 61.56 86 GLY A O 1
ATOM 669 N N . ASN A 1 87 ? 13.991 8.573 3.951 1.00 76.81 87 ASN A N 1
ATOM 670 C CA . ASN A 1 87 ? 13.442 7.672 2.935 1.00 76.81 87 ASN A CA 1
ATOM 671 C C . ASN A 1 87 ? 14.488 6.737 2.350 1.00 76.81 87 ASN A C 1
ATOM 673 O O . ASN A 1 87 ? 15.336 7.183 1.584 1.00 76.81 87 ASN A O 1
ATOM 677 N N . ASP A 1 88 ? 14.357 5.435 2.615 1.00 87.00 88 ASP A N 1
ATOM 678 C CA . ASP A 1 88 ? 15.158 4.388 1.961 1.00 87.00 88 ASP A CA 1
ATOM 679 C C . ASP A 1 88 ? 14.902 4.293 0.446 1.00 87.00 88 ASP A C 1
ATOM 681 O O . ASP A 1 88 ? 15.764 3.841 -0.315 1.00 87.00 88 ASP A O 1
ATOM 685 N N . PHE A 1 89 ? 13.714 4.704 -0.007 1.00 91.94 89 PHE A N 1
ATOM 686 C CA . PHE A 1 89 ? 13.258 4.563 -1.385 1.00 91.94 89 PHE A CA 1
ATOM 687 C C . PHE A 1 89 ? 12.598 5.840 -1.905 1.00 91.94 89 PHE A C 1
ATOM 689 O O . PHE A 1 89 ? 11.968 6.589 -1.165 1.00 91.94 89 PHE A O 1
ATOM 696 N N . VAL A 1 90 ? 12.709 6.068 -3.210 1.00 93.06 90 VAL A N 1
ATOM 697 C CA . VAL A 1 90 ? 12.045 7.167 -3.909 1.00 93.06 90 VAL A CA 1
ATOM 698 C C . VAL A 1 90 ? 10.694 6.679 -4.426 1.00 93.06 90 VAL A C 1
ATOM 700 O O . VAL A 1 90 ? 10.624 5.794 -5.286 1.00 93.06 90 VAL A O 1
ATOM 703 N N . VAL A 1 91 ? 9.626 7.275 -3.902 1.00 94.56 91 VAL A N 1
ATOM 704 C CA . VAL A 1 91 ? 8.238 7.068 -4.332 1.00 94.56 91 VAL A CA 1
ATOM 705 C C . VAL A 1 91 ? 7.687 8.418 -4.769 1.00 94.56 91 VAL A C 1
ATOM 707 O O . VAL A 1 91 ? 7.805 9.388 -4.025 1.00 94.56 91 VAL A O 1
ATOM 710 N N . ILE A 1 92 ? 7.128 8.482 -5.974 1.00 94.19 92 ILE A N 1
ATOM 711 C CA . ILE A 1 92 ? 6.653 9.721 -6.599 1.00 94.19 92 ILE A CA 1
ATOM 712 C C . ILE A 1 92 ? 5.142 9.658 -6.784 1.00 94.19 92 ILE A C 1
ATOM 714 O O . ILE A 1 92 ? 4.609 8.637 -7.235 1.00 94.19 92 ILE A O 1
ATOM 718 N N . ASP A 1 93 ? 4.474 10.760 -6.463 1.00 92.56 93 ASP A N 1
ATOM 719 C CA . ASP A 1 93 ? 3.101 11.014 -6.883 1.00 92.56 93 ASP A CA 1
ATOM 720 C C . ASP A 1 93 ? 3.109 11.432 -8.369 1.00 92.56 93 ASP A C 1
ATOM 722 O O . ASP A 1 93 ? 3.733 12.433 -8.722 1.00 92.56 93 ASP A O 1
ATOM 726 N N . PRO A 1 94 ? 2.490 10.659 -9.279 1.00 91.56 94 PRO A N 1
ATOM 727 C CA . PRO A 1 94 ? 2.512 10.943 -10.708 1.00 91.56 94 PRO A CA 1
ATOM 728 C C . PRO A 1 94 ? 1.705 12.188 -11.094 1.00 91.56 94 PRO A C 1
ATOM 730 O O . PRO A 1 94 ? 1.923 12.700 -12.192 1.00 91.56 94 PRO A O 1
ATOM 733 N N . ASP A 1 95 ? 0.785 12.654 -10.244 1.00 89.94 95 ASP A N 1
ATOM 734 C CA . ASP A 1 95 ? -0.067 13.807 -10.531 1.00 89.94 95 ASP A CA 1
ATOM 735 C C . ASP A 1 95 ? 0.668 15.120 -10.223 1.00 89.94 95 ASP A C 1
ATOM 737 O O . ASP A 1 95 ? 0.562 16.083 -10.985 1.00 89.94 95 ASP A O 1
ATOM 741 N N . THR A 1 96 ? 1.463 15.154 -9.149 1.00 90.38 96 THR A N 1
ATOM 742 C CA . THR A 1 96 ? 2.295 16.321 -8.789 1.00 90.38 96 THR A CA 1
ATOM 743 C C . THR A 1 96 ? 3.725 16.224 -9.315 1.00 90.38 96 THR A C 1
ATOM 745 O O . THR A 1 96 ? 4.414 17.237 -9.427 1.00 90.38 96 THR A O 1
ATOM 748 N N . ASN A 1 97 ? 4.171 15.016 -9.669 1.00 90.00 97 ASN A N 1
ATOM 749 C CA . ASN A 1 97 ? 5.555 14.684 -9.997 1.00 90.00 97 ASN A CA 1
ATOM 750 C C . ASN A 1 97 ? 6.543 15.010 -8.857 1.00 90.00 97 ASN A C 1
ATOM 752 O O . ASN A 1 97 ? 7.733 15.230 -9.097 1.00 90.00 97 ASN A O 1
ATOM 756 N N . GLU A 1 98 ? 6.056 15.028 -7.614 1.00 88.88 98 GLU A N 1
ATOM 757 C CA . GLU A 1 98 ? 6.866 15.268 -6.423 1.00 88.88 98 GLU A CA 1
ATOM 758 C C . GLU A 1 98 ? 7.159 13.953 -5.682 1.00 88.88 98 GLU A C 1
ATOM 760 O O . GLU A 1 98 ? 6.289 13.077 -5.580 1.00 88.88 98 GLU A O 1
ATOM 765 N N . PRO A 1 99 ? 8.389 13.775 -5.165 1.00 90.38 99 PRO A N 1
ATOM 766 C CA . PRO A 1 99 ? 8.689 12.662 -4.282 1.00 90.38 99 PRO A CA 1
ATOM 767 C C . PRO A 1 99 ? 7.960 12.843 -2.950 1.00 90.38 99 PRO A C 1
ATOM 769 O O . PRO A 1 99 ? 7.894 13.946 -2.408 1.00 90.38 99 PRO A O 1
ATOM 772 N N . LEU A 1 100 ? 7.465 11.743 -2.388 1.00 90.38 100 LEU A N 1
ATOM 773 C CA . LEU A 1 100 ? 6.936 11.764 -1.030 1.00 90.38 100 LEU A CA 1
ATOM 774 C C . LEU A 1 100 ? 8.060 12.100 -0.041 1.00 90.38 100 LEU A C 1
ATOM 776 O O . LEU A 1 100 ? 9.172 11.579 -0.140 1.00 90.38 100 LEU A O 1
ATOM 780 N N . ASP A 1 101 ? 7.750 12.946 0.936 1.00 86.38 101 ASP A N 1
ATOM 781 C CA . ASP A 1 101 ? 8.712 13.493 1.904 1.00 86.38 101 ASP A CA 1
ATOM 782 C C . ASP A 1 101 ? 9.085 12.531 3.046 1.00 86.38 101 ASP A C 1
ATOM 784 O O . ASP A 1 101 ? 9.873 12.877 3.922 1.00 86.38 101 ASP A O 1
ATOM 788 N N . GLY A 1 102 ? 8.503 11.328 3.061 1.00 85.00 102 GLY A N 1
ATOM 789 C CA . GLY A 1 102 ? 8.777 10.301 4.068 1.00 85.00 102 GLY A CA 1
ATOM 790 C C . GLY A 1 102 ? 7.913 10.327 5.312 1.00 85.00 102 GLY A C 1
ATOM 791 O O . GLY A 1 102 ? 7.920 9.382 6.103 1.00 85.00 102 GLY A O 1
ATOM 792 N N . SER A 1 103 ? 7.145 11.393 5.495 1.00 84.81 103 SER A N 1
ATOM 793 C CA . SER A 1 103 ? 6.266 11.538 6.640 1.00 84.81 103 SER A CA 1
ATOM 794 C C . SER A 1 103 ? 5.042 10.621 6.553 1.00 84.81 103 SER A C 1
ATOM 796 O O . SER A 1 103 ? 4.610 10.177 5.488 1.00 84.81 103 SER A O 1
ATOM 798 N N . MET A 1 104 ? 4.407 10.386 7.703 1.00 84.31 104 MET A N 1
ATOM 799 C CA . MET A 1 104 ? 3.071 9.781 7.732 1.00 84.31 104 MET A CA 1
ATOM 800 C C . MET A 1 104 ? 2.037 10.642 6.992 1.00 84.31 104 MET A C 1
ATOM 802 O O . MET A 1 104 ? 1.086 10.095 6.442 1.00 84.31 104 MET A O 1
ATOM 806 N N . ALA A 1 105 ? 2.225 11.967 6.960 1.00 84.88 105 ALA A N 1
ATOM 807 C CA . ALA A 1 105 ? 1.308 12.900 6.309 1.00 84.88 105 ALA A CA 1
ATOM 808 C C . ALA A 1 105 ? 1.344 12.787 4.777 1.00 84.88 105 ALA A C 1
ATOM 810 O O . ALA A 1 105 ? 0.300 12.915 4.146 1.00 84.88 105 ALA A O 1
ATOM 811 N N . SER A 1 106 ? 2.504 12.480 4.185 1.00 84.88 106 SER A N 1
ATOM 812 C CA . SER A 1 106 ? 2.603 12.175 2.751 1.00 84.88 106 SER A CA 1
ATOM 813 C C . SER A 1 106 ? 2.116 10.769 2.393 1.00 84.88 106 SER A C 1
ATOM 815 O O . SER A 1 106 ? 2.010 10.434 1.217 1.00 84.88 106 SER A O 1
ATOM 817 N N . GLY A 1 107 ? 1.821 9.927 3.390 1.00 88.50 107 GLY A N 1
ATOM 818 C CA . GLY A 1 107 ? 1.422 8.537 3.181 1.00 88.50 107 GLY A CA 1
ATOM 819 C C . GLY A 1 107 ? 2.577 7.612 2.786 1.00 88.50 107 GLY A C 1
ATOM 820 O O . GLY A 1 107 ? 2.332 6.439 2.494 1.00 88.50 107 GLY A O 1
ATOM 821 N N . TYR A 1 108 ? 3.829 8.089 2.812 1.00 92.12 108 TYR A N 1
ATOM 822 C CA . TYR A 1 108 ? 4.994 7.321 2.364 1.00 92.12 108 TYR A CA 1
ATOM 823 C C . TYR A 1 108 ? 5.127 5.948 3.041 1.00 92.12 108 TYR A C 1
ATOM 825 O O . TYR A 1 108 ? 5.239 4.962 2.307 1.00 92.12 108 TYR A O 1
ATOM 833 N N . PRO A 1 109 ? 5.047 5.816 4.384 1.00 90.44 109 PRO A N 1
ATOM 834 C CA . PRO A 1 109 ? 5.203 4.514 5.040 1.00 90.44 109 PRO A CA 1
ATOM 835 C C . PRO A 1 109 ? 4.152 3.492 4.587 1.00 90.44 109 PRO A C 1
ATOM 837 O O . PRO A 1 109 ? 4.457 2.329 4.342 1.00 90.44 109 PRO A O 1
ATOM 840 N N . VAL A 1 110 ? 2.917 3.950 4.378 1.00 91.00 110 VAL A N 1
ATOM 841 C CA . VAL A 1 110 ? 1.804 3.109 3.921 1.00 91.00 110 VAL A CA 1
ATOM 842 C C . VAL A 1 110 ? 1.976 2.709 2.453 1.00 91.00 110 VAL A C 1
ATOM 844 O O . VAL A 1 110 ? 1.698 1.565 2.085 1.00 91.00 110 VAL A O 1
ATOM 847 N N . ALA A 1 111 ? 2.438 3.631 1.607 1.00 95.00 111 ALA A N 1
ATOM 848 C CA . ALA A 1 111 ? 2.675 3.374 0.191 1.00 95.00 111 ALA A CA 1
ATOM 849 C C . ALA A 1 111 ? 3.839 2.392 -0.021 1.00 95.00 111 ALA A C 1
ATOM 851 O O . ALA A 1 111 ? 3.705 1.436 -0.789 1.00 95.00 111 ALA A O 1
ATOM 852 N N . ILE A 1 112 ? 4.965 2.590 0.674 1.00 95.38 112 ILE A N 1
ATOM 853 C CA . ILE A 1 112 ? 6.149 1.748 0.486 1.00 95.38 112 ILE A CA 1
ATOM 854 C C . ILE A 1 112 ? 5.918 0.317 0.977 1.00 95.38 112 ILE A C 1
ATOM 856 O O . ILE A 1 112 ? 6.341 -0.620 0.303 1.00 95.38 112 ILE A O 1
ATOM 860 N N . ASP A 1 113 ? 5.205 0.113 2.086 1.00 94.88 113 ASP A N 1
ATOM 861 C CA . ASP A 1 113 ? 4.940 -1.234 2.600 1.00 94.88 113 ASP A CA 1
ATOM 862 C C . ASP A 1 113 ? 4.006 -2.031 1.679 1.00 94.88 113 ASP A C 1
ATOM 864 O O . ASP A 1 113 ? 4.254 -3.207 1.409 1.00 94.88 113 ASP A O 1
ATOM 868 N N . GLN A 1 114 ? 3.013 -1.378 1.071 1.00 97.25 114 GLN A N 1
ATOM 869 C CA . GLN A 1 114 ? 2.194 -2.002 0.026 1.00 97.25 114 GLN A CA 1
ATOM 870 C C . GLN A 1 114 ? 3.009 -2.336 -1.229 1.00 97.25 114 GLN A C 1
ATOM 872 O O . GLN A 1 114 ? 2.831 -3.407 -1.814 1.00 97.25 114 GLN A O 1
ATOM 877 N N . PHE A 1 115 ? 3.932 -1.462 -1.641 1.00 97.88 115 PHE A N 1
ATOM 878 C CA . PHE A 1 115 ? 4.808 -1.752 -2.775 1.00 97.88 115 PHE A CA 1
ATOM 879 C C . PHE A 1 115 ? 5.742 -2.936 -2.497 1.00 97.88 115 PHE A C 1
ATOM 881 O O . PHE A 1 115 ? 5.916 -3.787 -3.369 1.00 97.88 115 PHE A O 1
ATOM 888 N N . LYS A 1 116 ? 6.308 -3.034 -1.286 1.00 97.12 116 LYS A N 1
ATOM 889 C CA . LYS A 1 116 ? 7.147 -4.170 -0.868 1.00 97.12 116 LYS A CA 1
ATOM 890 C C . LYS A 1 116 ? 6.382 -5.494 -0.932 1.00 97.12 116 LYS A C 1
ATOM 892 O O . LYS A 1 116 ? 6.960 -6.494 -1.339 1.00 97.12 116 LYS A O 1
ATOM 897 N N . GLU A 1 117 ? 5.097 -5.501 -0.582 1.00 97.69 117 GLU A N 1
ATOM 898 C CA . GLU A 1 117 ? 4.251 -6.695 -0.698 1.00 97.69 117 GLU A CA 1
ATOM 899 C C . GLU A 1 117 ? 3.932 -7.054 -2.163 1.00 97.69 117 GLU A C 1
ATOM 901 O O . GLU A 1 117 ? 3.888 -8.234 -2.512 1.00 97.69 117 GLU A O 1
ATOM 906 N N . LEU A 1 118 ? 3.730 -6.059 -3.038 1.00 98.44 118 LEU A N 1
ATOM 907 C CA . LEU A 1 118 ? 3.447 -6.272 -4.467 1.00 98.44 118 LEU A CA 1
ATOM 908 C C . LEU A 1 118 ? 4.681 -6.709 -5.270 1.00 98.44 118 LEU A C 1
ATOM 910 O O . LEU A 1 118 ? 4.577 -7.580 -6.138 1.00 98.44 118 LEU A O 1
ATOM 914 N N . CYS A 1 119 ? 5.824 -6.074 -5.013 1.00 98.12 119 CYS A N 1
ATOM 915 C CA . CYS A 1 119 ? 7.049 -6.169 -5.807 1.00 98.12 119 CYS A CA 1
ATOM 916 C C . CYS A 1 119 ? 8.299 -6.400 -4.927 1.00 98.12 119 CYS A C 1
ATOM 918 O O . CYS A 1 119 ? 9.265 -5.627 -5.014 1.00 98.12 119 CYS A O 1
ATOM 920 N N . PRO A 1 120 ? 8.317 -7.439 -4.069 1.00 97.38 120 PRO A N 1
ATOM 921 C CA . PRO A 1 120 ? 9.378 -7.657 -3.086 1.00 97.38 120 PRO A CA 1
ATOM 922 C C . PRO A 1 120 ? 10.775 -7.809 -3.699 1.00 97.38 120 PRO A C 1
ATOM 924 O O . PRO A 1 120 ? 11.767 -7.530 -3.031 1.00 97.38 120 PRO A O 1
ATOM 927 N N . THR A 1 121 ? 10.908 -8.221 -4.962 1.00 96.81 121 THR A N 1
ATOM 928 C CA . THR A 1 121 ? 12.222 -8.343 -5.617 1.00 96.81 121 THR A CA 1
ATOM 929 C C . THR A 1 121 ? 12.842 -6.980 -5.957 1.00 96.81 121 THR A C 1
ATOM 931 O O . THR A 1 121 ? 14.063 -6.875 -6.064 1.00 96.81 121 THR A O 1
ATOM 934 N N . ARG A 1 122 ? 12.045 -5.908 -6.068 1.00 94.12 122 ARG A N 1
ATOM 935 C CA . ARG A 1 122 ? 12.531 -4.558 -6.423 1.00 94.12 122 ARG A CA 1
ATOM 936 C C . ARG A 1 122 ? 13.092 -3.746 -5.260 1.00 94.12 122 ARG A C 1
ATOM 938 O O . ARG A 1 122 ? 13.695 -2.702 -5.492 1.00 94.12 122 ARG A O 1
ATOM 945 N N . VAL A 1 123 ? 12.881 -4.219 -4.039 1.00 91.06 123 VAL A N 1
ATOM 946 C CA . VAL A 1 123 ? 13.270 -3.550 -2.788 1.00 91.06 123 VAL A CA 1
ATOM 947 C C . VAL A 1 123 ? 14.399 -4.281 -2.055 1.00 91.06 123 VAL A C 1
ATOM 949 O O . VAL A 1 123 ? 14.748 -3.898 -0.940 1.00 91.06 123 VAL A O 1
ATOM 952 N N . ARG A 1 124 ? 14.948 -5.341 -2.662 1.00 83.12 124 ARG A N 1
ATOM 953 C CA . ARG A 1 124 ? 16.069 -6.107 -2.102 1.00 83.12 124 ARG A CA 1
ATOM 954 C C . ARG A 1 124 ? 17.358 -5.291 -2.037 1.00 83.12 124 ARG A C 1
ATOM 956 O O . ARG A 1 124 ? 17.538 -4.307 -2.791 1.00 83.12 124 ARG A O 1
#

Sequence (124 aa):
MQVSVVSRSGIDTPRAVIQIEHRREDAVAFCRDYVLKVTDQCIQDELAVDLQNKFTGDCKTGRFTTITGQTYVFFGRNTATDAGIGNDFVVIDPDTNEPLDGSMASGYPVAIDQFKELCPTRVR

Radius of gyration: 15.56 Å; chains: 1; bounding box: 42×30×38 Å

Foldseek 3Di:
DFWAWPDWDQAQAQWTKTFIDDDLVRQQCCCCPPVVHDDPVSSVVSNPPDFARMKTHGNVQQWIAARNRFIKRWDAADPDPPLQDDGRTWIARPVVRDTQNHDVVSVVVRVVVNSCRRNVVRHD